Protein AF-A0A645G015-F1 (afdb_monomer)

Mean predicted aligned error: 10.26 Å

Nearest PDB structures (foldseek):
  4hx3-assembly3_J  TM=2.678E-01  e=1.513E+00  Streptomyces caespitosus
  8i9p-assembly1_LT  TM=3.923E-01  e=3.021E+00  Thermochaetoides thermophila DSM 1495
  9hau-assembly1_AA  TM=2.213E-01  e=9.542E-01  Leviviridae sp.
  8fl0-assembly1_LE  TM=3.366E-01  e=2.399E+00  Homo sapiens
  7uqb-assembly1_T  TM=3.715E-01  e=3.200E+00  Saccharomyces cerevisiae BY4741

pLDDT: mean 73.25, std 9.58, range [43.0, 86.5]

Radius of gyration: 15.37 Å; Cα contacts (8 Å, |Δi|>4): 180; chains: 1; bounding box: 42×22×40 Å

Solvent-accessible surface area (backbone atoms only — not comparable to full-atom values): 6926 Å² total; per-residue (Å²): 130,86,64,65,82,44,52,59,4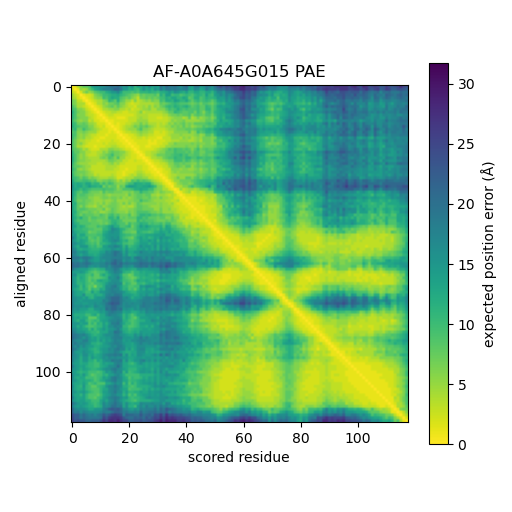7,66,51,74,40,80,89,77,34,28,40,36,35,28,30,80,88,69,48,74,51,74,45,78,42,93,77,50,82,65,54,59,55,56,50,46,54,58,52,54,75,25,50,74,44,76,46,78,42,84,26,79,98,37,82,49,11,30,35,36,37,36,26,54,30,74,51,101,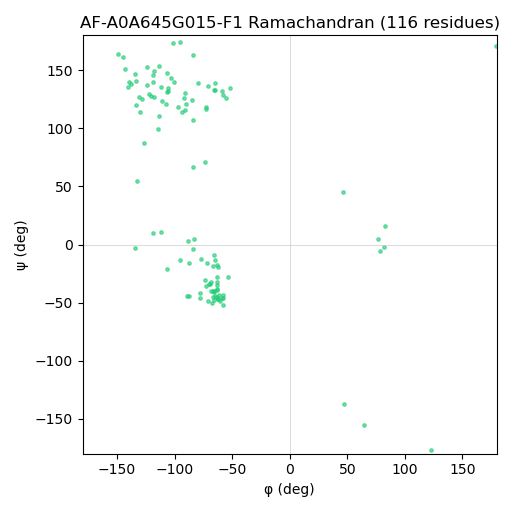89,47,75,45,81,47,78,49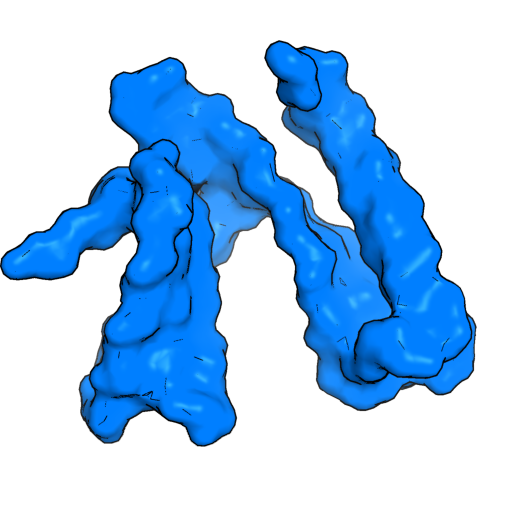,73,44,69,28,79,74,36,51,81,86,41,75,57,37,55,60,53,40,52,52,52,47,53,55,50,36,56,74,77,42,77,76,82,120

Organism: NCBI:txid1076179

Structure (mmCIF, N/CA/C/O backbone):
data_AF-A0A645G015-F1
#
_entry.id   AF-A0A645G015-F1
#
loop_
_atom_site.group_PDB
_atom_site.id
_atom_site.type_symbol
_atom_site.label_atom_id
_atom_site.label_alt_id
_atom_site.label_comp_id
_atom_site.label_asym_id
_atom_site.label_entity_id
_atom_site.label_seq_id
_atom_site.pdbx_PDB_ins_code
_atom_site.Cartn_x
_atom_site.Cartn_y
_atom_site.Cartn_z
_atom_site.occupancy
_atom_site.B_iso_or_equiv
_atom_site.auth_seq_id
_atom_site.auth_comp_id
_atom_site.auth_asym_id
_atom_site.auth_atom_id
_atom_site.pdbx_PDB_model_num
ATOM 1 N N . MET A 1 1 ? 16.608 -0.213 -21.366 1.00 48.53 1 MET A N 1
ATOM 2 C CA . MET A 1 1 ? 16.485 -1.452 -20.570 1.00 48.53 1 MET A CA 1
ATOM 3 C C . MET A 1 1 ? 16.024 -1.040 -19.180 1.00 48.53 1 MET A C 1
ATOM 5 O O . MET A 1 1 ? 16.733 -0.271 -18.545 1.00 48.53 1 MET A O 1
ATOM 9 N N . LEU A 1 2 ? 14.805 -1.403 -18.770 1.00 53.41 2 LEU A N 1
ATOM 10 C CA . LEU A 1 2 ? 14.261 -1.012 -17.462 1.00 53.41 2 LEU A CA 1
ATOM 11 C C . LEU A 1 2 ? 15.204 -1.511 -16.360 1.00 53.41 2 LEU A C 1
ATOM 13 O O . LEU A 1 2 ? 15.626 -2.664 -16.372 1.00 53.41 2 LEU A O 1
ATOM 17 N N . ALA A 1 3 ? 15.599 -0.629 -15.451 1.00 63.03 3 ALA A N 1
ATOM 18 C CA . ALA A 1 3 ? 16.533 -0.943 -14.381 1.00 63.03 3 ALA A CA 1
ATOM 19 C C . ALA A 1 3 ? 15.766 -1.581 -13.214 1.00 63.03 3 ALA A C 1
ATOM 21 O O . ALA A 1 3 ? 15.626 -0.982 -12.156 1.00 63.03 3 ALA A O 1
ATOM 2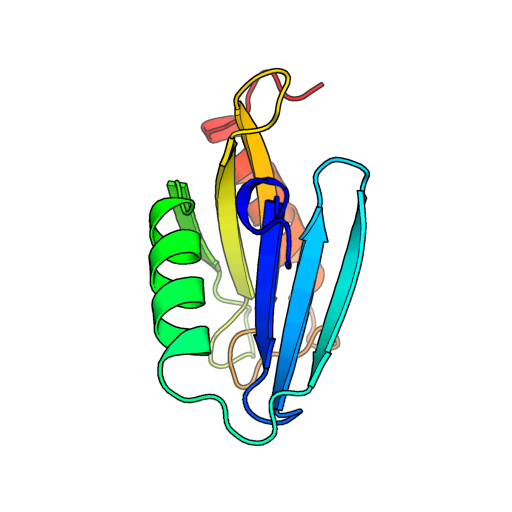2 N N . TRP A 1 4 ? 15.229 -2.788 -13.420 1.00 61.72 4 TRP A N 1
ATOM 23 C CA . TRP A 1 4 ? 14.394 -3.508 -12.442 1.00 61.72 4 TRP A CA 1
ATOM 24 C C . TRP A 1 4 ? 15.064 -3.658 -11.071 1.00 61.72 4 TRP A C 1
ATOM 26 O O . TRP A 1 4 ? 14.384 -3.688 -10.056 1.00 61.72 4 TRP A O 1
ATOM 36 N N . HIS A 1 5 ? 16.398 -3.682 -11.036 1.00 54.56 5 HIS A N 1
ATOM 37 C CA . HIS A 1 5 ? 17.198 -3.691 -9.808 1.00 54.56 5 HIS A CA 1
ATOM 38 C C . HIS A 1 5 ? 17.071 -2.410 -8.967 1.00 54.56 5 HIS A C 1
ATOM 40 O O . HIS A 1 5 ? 17.515 -2.392 -7.828 1.00 54.56 5 HIS A O 1
ATOM 46 N N . ARG A 1 6 ? 16.506 -1.334 -9.527 1.00 58.62 6 ARG A N 1
ATOM 47 C CA . ARG A 1 6 ? 16.233 -0.076 -8.826 1.00 58.62 6 ARG A CA 1
ATOM 48 C C . ARG A 1 6 ? 14.810 0.012 -8.300 1.00 58.62 6 ARG A C 1
ATOM 50 O O . ARG A 1 6 ? 14.527 0.917 -7.527 1.00 58.62 6 ARG A O 1
ATOM 57 N N . ILE A 1 7 ? 13.924 -0.877 -8.751 1.00 66.81 7 ILE A N 1
ATOM 58 C CA . ILE A 1 7 ? 12.515 -0.867 -8.378 1.00 66.81 7 ILE A CA 1
ATOM 59 C C . ILE A 1 7 ? 12.394 -1.332 -6.930 1.00 66.81 7 ILE A C 1
ATOM 61 O O . ILE A 1 7 ? 12.739 -2.461 -6.596 1.00 66.81 7 ILE A O 1
ATOM 65 N N . VAL A 1 8 ? 11.885 -0.439 -6.090 1.00 59.25 8 VAL A N 1
ATOM 66 C CA . VAL A 1 8 ? 11.709 -0.627 -4.651 1.00 59.25 8 VAL A CA 1
ATOM 67 C C . VAL A 1 8 ? 10.358 -1.244 -4.350 1.00 59.25 8 VAL A C 1
ATOM 69 O O . VAL A 1 8 ? 10.249 -2.211 -3.598 1.00 59.25 8 VAL A O 1
ATOM 72 N N . ARG A 1 9 ? 9.321 -0.743 -5.015 1.00 65.19 9 ARG A N 1
ATOM 73 C CA . ARG A 1 9 ? 7.985 -1.321 -4.948 1.00 65.19 9 ARG A CA 1
ATOM 74 C C . ARG A 1 9 ? 7.290 -1.191 -6.274 1.00 65.19 9 ARG A C 1
ATOM 76 O O . ARG A 1 9 ? 7.620 -0.339 -7.082 1.00 65.19 9 ARG A O 1
ATOM 83 N N . GLY A 1 10 ? 6.265 -1.992 -6.464 1.00 68.12 10 GLY A N 1
ATOM 84 C CA . GLY A 1 10 ? 5.331 -1.799 -7.546 1.00 68.12 10 GLY A CA 1
ATOM 85 C C . GLY A 1 10 ? 4.273 -2.879 -7.547 1.00 68.12 10 GLY A C 1
ATOM 86 O O . GLY A 1 10 ? 4.342 -3.847 -6.784 1.00 68.12 10 GLY A O 1
ATOM 87 N N . GLY A 1 11 ? 3.272 -2.681 -8.383 1.00 69.44 11 GLY A N 1
ATOM 88 C CA . GLY A 1 11 ? 2.111 -3.538 -8.479 1.00 69.44 11 GLY A CA 1
ATOM 89 C C . GLY A 1 11 ? 1.664 -3.657 -9.920 1.00 69.44 11 GLY A C 1
ATOM 90 O O . GLY A 1 11 ? 1.855 -2.748 -10.728 1.00 69.44 11 GLY A O 1
ATOM 91 N N . TRP A 1 12 ? 1.063 -4.796 -10.224 1.00 73.88 12 TRP A N 1
ATOM 92 C CA . TRP A 1 12 ? 0.314 -4.981 -11.450 1.00 73.88 12 TRP A CA 1
ATOM 93 C C . TRP A 1 12 ? -1.165 -4.757 -11.156 1.00 73.88 12 TRP A C 1
ATOM 95 O O . TRP A 1 12 ? -1.7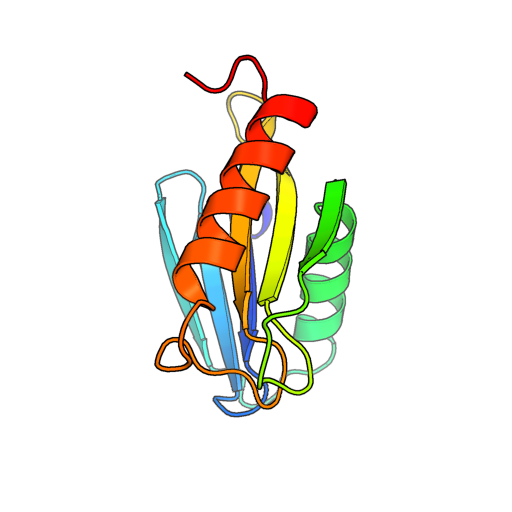48 -5.493 -10.356 1.00 73.88 12 TRP A O 1
ATOM 105 N N . ASP A 1 13 ? -1.758 -3.763 -11.808 1.00 70.25 13 ASP A N 1
ATOM 106 C CA . ASP A 1 13 ? -3.202 -3.596 -11.847 1.00 70.25 13 ASP A CA 1
ATOM 107 C C . ASP A 1 13 ? -3.761 -4.346 -13.063 1.00 70.25 13 ASP A C 1
ATOM 109 O O . ASP A 1 13 ? -3.424 -4.047 -14.212 1.00 70.25 13 ASP A O 1
ATOM 113 N N . LYS A 1 14 ? -4.578 -5.374 -12.802 1.00 62.88 14 LYS A N 1
ATOM 114 C CA . LYS A 1 14 ? -5.189 -6.204 -13.852 1.00 62.88 14 LYS A CA 1
ATOM 115 C C . LYS A 1 14 ? -6.311 -5.480 -14.594 1.00 62.88 14 LYS A C 1
ATOM 117 O O . LYS A 1 14 ? -6.523 -5.794 -15.761 1.00 62.88 14 LYS A O 1
ATOM 122 N N . ASP A 1 15 ? -7.017 -4.575 -13.924 1.00 69.94 15 ASP A N 1
ATOM 123 C CA . ASP A 1 15 ? -8.176 -3.861 -14.465 1.00 69.94 15 ASP A CA 1
ATOM 124 C C . ASP A 1 15 ? -7.695 -2.742 -15.401 1.00 69.94 15 ASP A C 1
ATOM 126 O O . ASP A 1 15 ? -8.100 -2.654 -16.557 1.00 69.94 15 ASP A O 1
ATOM 130 N N . GLU A 1 16 ? -6.700 -1.976 -14.947 1.00 71.00 16 GLU A N 1
ATOM 131 C CA . GLU A 1 16 ? -6.054 -0.899 -15.702 1.00 71.00 16 GLU A CA 1
ATOM 132 C C . GLU A 1 16 ? -4.937 -1.386 -16.639 1.00 71.00 16 GLU A C 1
ATOM 134 O O . GLU A 1 16 ? -4.334 -0.584 -17.359 1.00 71.00 16 GLU A O 1
ATOM 139 N N . ARG A 1 17 ? -4.631 -2.692 -16.615 1.00 74.62 17 ARG A N 1
ATOM 140 C CA . ARG A 1 17 ? -3.534 -3.343 -17.355 1.00 74.62 17 ARG A CA 1
ATOM 141 C C . ARG A 1 17 ? -2.220 -2.571 -17.238 1.00 74.62 17 ARG A C 1
ATOM 143 O O . ARG A 1 17 ? -1.509 -2.348 -18.225 1.00 74.62 17 ARG A O 1
ATOM 150 N N . ARG A 1 18 ? -1.890 -2.151 -16.018 1.00 78.56 18 ARG A N 1
ATOM 151 C CA . ARG A 1 18 ? -0.787 -1.229 -15.757 1.00 78.56 18 ARG A CA 1
ATOM 152 C C . ARG A 1 18 ? 0.148 -1.768 -14.694 1.00 78.56 18 ARG A C 1
ATOM 154 O O . ARG A 1 18 ? -0.251 -2.058 -13.570 1.00 78.56 18 ARG A O 1
ATOM 161 N N . LEU A 1 19 ? 1.425 -1.855 -15.046 1.00 77.00 19 LEU A N 1
ATOM 162 C CA . LEU A 1 19 ? 2.490 -2.063 -14.083 1.00 77.00 19 LEU A CA 1
ATOM 163 C C . LEU A 1 19 ? 2.886 -0.698 -13.538 1.00 77.00 19 LEU A C 1
ATOM 165 O O . LEU A 1 19 ? 3.221 0.194 -14.307 1.00 77.00 19 LEU A O 1
ATOM 169 N N . THR A 1 20 ? 2.854 -0.517 -12.230 1.00 77.94 20 THR A N 1
ATOM 170 C CA . THR A 1 20 ? 3.340 0.703 -11.578 1.00 77.94 20 THR A CA 1
ATOM 171 C C . THR A 1 20 ? 4.475 0.346 -10.650 1.00 77.94 20 THR A C 1
ATOM 173 O O . THR A 1 20 ? 4.473 -0.737 -10.072 1.00 77.94 20 THR A O 1
ATOM 176 N N . TRP A 1 21 ? 5.452 1.231 -10.507 1.00 75.69 21 TRP A N 1
ATOM 177 C CA . TRP A 1 21 ? 6.552 1.037 -9.582 1.00 75.69 21 TRP A CA 1
ATOM 178 C C . TRP A 1 21 ? 7.085 2.348 -9.023 1.00 75.69 21 TRP A C 1
ATOM 180 O O . TRP A 1 21 ? 6.809 3.425 -9.545 1.00 75.69 21 TRP A O 1
ATOM 190 N N . ILE A 1 22 ? 7.851 2.242 -7.945 1.00 69.9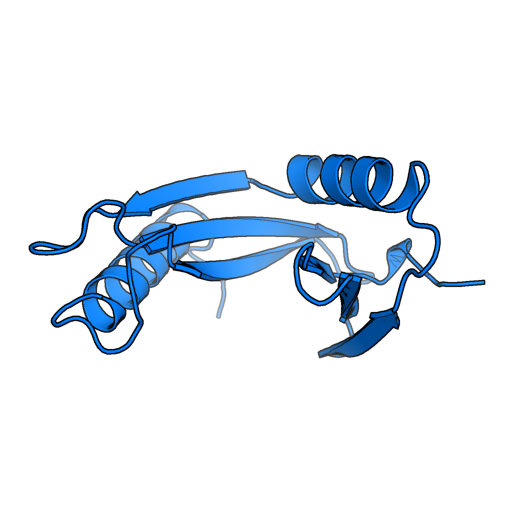4 22 ILE A N 1
ATOM 191 C CA . ILE A 1 22 ? 8.677 3.301 -7.386 1.00 69.94 22 ILE A CA 1
ATOM 192 C C . ILE A 1 22 ? 10.108 2.780 -7.308 1.00 69.94 22 ILE A C 1
ATOM 194 O O . ILE A 1 22 ? 10.304 1.620 -6.948 1.00 69.94 22 ILE A O 1
ATOM 198 N N . ASP A 1 23 ? 11.086 3.597 -7.672 1.00 71.25 23 ASP A N 1
ATOM 199 C CA . ASP A 1 23 ? 12.512 3.311 -7.524 1.00 71.25 23 ASP A CA 1
ATOM 200 C C . ASP A 1 23 ? 13.112 3.907 -6.232 1.00 71.25 23 ASP A C 1
ATOM 202 O O . ASP A 1 23 ? 12.428 4.591 -5.473 1.00 71.25 23 ASP A O 1
ATOM 206 N N . TYR A 1 24 ? 14.382 3.613 -5.936 1.00 63.41 24 TYR A N 1
ATOM 207 C CA . TYR A 1 24 ? 15.019 4.012 -4.669 1.00 63.41 24 TYR A CA 1
ATOM 208 C C . TYR A 1 24 ? 15.309 5.508 -4.557 1.00 63.41 24 TYR A C 1
ATOM 210 O O . TYR A 1 24 ? 15.521 5.985 -3.446 1.00 63.41 24 TYR A O 1
ATOM 218 N N . ASP A 1 25 ? 15.274 6.248 -5.666 1.00 64.62 25 ASP A N 1
ATOM 219 C CA . ASP A 1 25 ? 15.311 7.713 -5.674 1.00 64.62 25 ASP A CA 1
ATOM 220 C C . ASP A 1 25 ? 13.902 8.307 -5.445 1.00 64.62 25 ASP A C 1
ATOM 222 O O . ASP A 1 25 ? 13.698 9.519 -5.511 1.00 64.62 2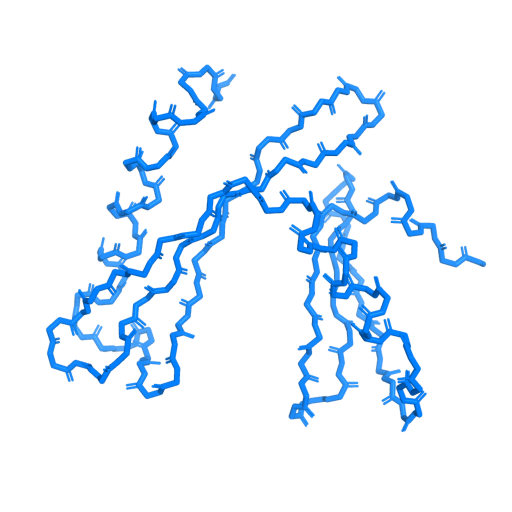5 ASP A O 1
ATOM 226 N N . GLY A 1 26 ? 12.897 7.463 -5.174 1.00 61.56 26 GLY A N 1
ATOM 227 C CA . GLY A 1 26 ? 11.501 7.866 -5.009 1.00 61.56 26 GLY A CA 1
ATOM 228 C C . GLY A 1 26 ? 10.791 8.157 -6.334 1.00 61.56 26 GLY A C 1
ATOM 229 O O . GLY A 1 26 ? 9.625 8.575 -6.326 1.00 61.56 26 GLY A O 1
ATOM 230 N N . GLY A 1 27 ? 11.458 7.924 -7.470 1.00 71.12 27 GLY A N 1
ATOM 231 C CA . GLY A 1 27 ? 10.879 8.087 -8.794 1.00 71.12 27 GLY A CA 1
ATOM 232 C C . GLY A 1 27 ? 9.749 7.089 -9.013 1.00 71.12 27 GLY A C 1
ATOM 233 O O . GLY A 1 27 ? 9.815 5.945 -8.577 1.00 71.12 27 GLY A O 1
ATOM 234 N N . ARG A 1 28 ? 8.657 7.528 -9.641 1.00 76.81 28 ARG A N 1
ATOM 235 C CA . ARG A 1 28 ? 7.497 6.675 -9.932 1.00 76.81 28 ARG A CA 1
ATOM 236 C C . ARG A 1 28 ? 7.462 6.355 -11.416 1.00 76.81 28 ARG A C 1
ATOM 238 O O . ARG A 1 28 ? 7.533 7.261 -12.241 1.00 76.81 28 ARG A O 1
ATOM 245 N N . GLY A 1 29 ? 7.306 5.082 -11.747 1.00 78.25 29 GLY A N 1
ATOM 246 C CA . GLY A 1 29 ? 7.126 4.606 -13.108 1.00 78.25 29 GLY A CA 1
ATOM 247 C C . GLY A 1 29 ? 5.777 3.927 -13.288 1.00 78.25 29 GLY A C 1
ATOM 248 O O . GLY A 1 29 ? 5.230 3.325 -12.365 1.00 78.25 29 GLY A O 1
ATOM 249 N N . ALA A 1 30 ? 5.235 4.025 -14.495 1.00 80.19 30 ALA A N 1
ATOM 250 C CA . ALA A 1 30 ? 4.070 3.265 -14.903 1.00 80.19 30 ALA A CA 1
ATOM 251 C C . ALA A 1 30 ? 4.253 2.796 -16.345 1.00 80.19 30 ALA A C 1
ATOM 253 O O . ALA A 1 30 ? 4.665 3.573 -17.205 1.00 80.19 30 ALA A O 1
ATOM 254 N N . LEU A 1 31 ? 3.920 1.539 -16.605 1.00 80.69 31 LEU A N 1
ATOM 255 C CA . LEU A 1 31 ? 3.974 0.923 -17.919 1.00 80.69 31 LEU A CA 1
ATOM 256 C C . LEU A 1 31 ? 2.642 0.220 -18.198 1.00 80.69 31 LEU A C 1
ATOM 258 O O . LEU A 1 31 ? 2.319 -0.750 -17.504 1.00 80.69 31 LEU A O 1
ATOM 262 N N . PRO A 1 32 ? 1.853 0.686 -19.179 1.00 80.81 32 PRO A N 1
ATOM 263 C CA . PRO A 1 32 ? 0.742 -0.104 -19.687 1.00 80.81 32 PRO A CA 1
ATOM 264 C C . PRO A 1 32 ? 1.297 -1.358 -20.373 1.00 80.81 32 PRO A C 1
ATOM 266 O O . PRO A 1 32 ? 2.243 -1.274 -21.154 1.00 80.81 32 PRO A O 1
ATOM 269 N N . LEU A 1 33 ? 0.726 -2.521 -20.065 1.00 77.62 33 LEU A N 1
ATOM 270 C CA . LEU A 1 33 ? 1.077 -3.781 -20.717 1.00 77.62 33 LEU A CA 1
ATOM 271 C C . LEU A 1 33 ? -0.130 -4.276 -21.514 1.00 77.62 33 LEU A C 1
ATOM 273 O O . LEU A 1 33 ? -1.067 -4.872 -20.974 1.00 77.62 33 LEU A O 1
ATOM 277 N N . GLU A 1 34 ? -0.092 -4.024 -22.820 1.00 71.12 34 GLU A N 1
ATOM 278 C CA . GLU A 1 34 ? -1.087 -4.536 -23.763 1.00 71.12 34 GLU A CA 1
ATOM 279 C C . GLU A 1 34 ? -0.952 -6.052 -23.934 1.00 71.12 34 GLU A C 1
ATOM 281 O O . GLU A 1 34 ? -1.955 -6.750 -23.989 1.00 71.12 34 GLU A O 1
ATOM 286 N N . GLU A 1 35 ? 0.257 -6.603 -23.872 1.00 72.38 35 GLU A N 1
ATOM 287 C CA . GLU A 1 35 ? 0.491 -8.050 -23.878 1.00 72.38 35 GLU A CA 1
ATOM 288 C C . GLU A 1 35 ? 1.356 -8.431 -22.674 1.00 72.38 35 GLU A C 1
ATOM 290 O O . GLU A 1 35 ? 2.584 -8.435 -22.754 1.00 72.38 35 GLU A O 1
ATOM 295 N N . PRO A 1 36 ? 0.739 -8.698 -21.509 1.00 65.38 36 PRO A N 1
ATOM 296 C CA . PRO A 1 36 ? 1.486 -8.891 -20.273 1.00 65.38 36 PRO A CA 1
ATOM 297 C C . PRO A 1 36 ? 2.422 -10.108 -20.291 1.00 65.38 36 PRO A C 1
ATOM 299 O O . PRO A 1 36 ? 3.432 -10.084 -19.594 1.00 65.38 36 PRO A O 1
ATOM 302 N N . GLY A 1 37 ? 2.133 -11.163 -21.062 1.00 76.38 37 GLY A N 1
ATOM 303 C CA . GLY A 1 37 ? 2.939 -12.393 -21.056 1.00 76.38 37 GLY A CA 1
ATOM 304 C C . GLY A 1 37 ? 3.246 -12.879 -19.627 1.00 76.38 37 GLY A C 1
ATOM 305 O O . GLY A 1 37 ? 2.392 -12.797 -18.745 1.00 76.38 37 GLY A O 1
ATOM 306 N N . SER A 1 38 ? 4.487 -13.311 -19.377 1.00 76.25 38 SER A N 1
ATOM 307 C CA . SER A 1 38 ? 4.976 -13.721 -18.042 1.00 76.25 38 SER A CA 1
ATOM 308 C C . SER A 1 38 ? 5.558 -12.572 -17.206 1.00 76.25 38 SER A C 1
ATOM 310 O O . SER A 1 38 ? 6.064 -12.785 -16.105 1.00 76.25 38 SER A O 1
ATOM 312 N N 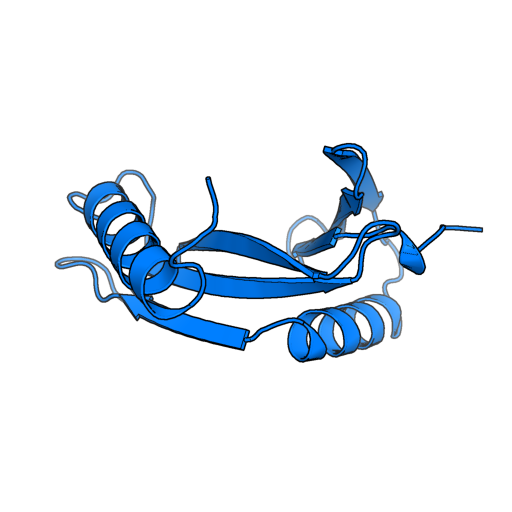. LEU A 1 39 ? 5.517 -11.339 -17.711 1.00 75.56 39 LEU A N 1
ATOM 313 C CA . LEU A 1 39 ? 6.124 -10.171 -17.070 1.00 75.56 39 LEU A CA 1
ATOM 314 C C . LEU A 1 39 ? 5.485 -9.848 -15.703 1.00 75.56 39 LEU A C 1
ATOM 316 O O . LEU A 1 39 ? 6.230 -9.665 -14.737 1.00 75.56 39 LEU A O 1
ATOM 320 N N . PRO A 1 40 ? 4.143 -9.856 -15.553 1.00 71.44 40 PRO A N 1
ATOM 321 C CA . PRO A 1 40 ? 3.497 -9.724 -14.250 1.00 71.44 40 PRO A CA 1
ATOM 322 C C . PRO A 1 40 ? 3.825 -10.866 -13.293 1.00 71.44 40 PRO A C 1
ATOM 324 O O . PRO A 1 40 ? 3.869 -10.641 -12.088 1.00 71.44 40 PRO A O 1
ATOM 327 N N . GLU A 1 41 ? 4.037 -12.081 -13.802 1.00 72.62 41 GLU A N 1
ATOM 328 C CA . GLU A 1 41 ? 4.374 -13.236 -12.967 1.00 72.62 41 GLU A CA 1
ATOM 329 C C . GLU A 1 41 ? 5.785 -13.111 -12.404 1.00 72.62 41 GLU A C 1
ATOM 331 O O . GLU A 1 41 ? 5.953 -13.201 -11.193 1.00 72.62 41 GLU A O 1
ATOM 336 N N . LEU A 1 42 ? 6.770 -12.795 -13.246 1.00 74.50 42 LEU A N 1
ATOM 337 C CA . LEU A 1 42 ? 8.152 -12.578 -12.817 1.00 74.50 42 LEU A CA 1
ATOM 338 C C . LEU A 1 42 ? 8.268 -11.378 -11.866 1.00 74.50 42 LEU A C 1
ATOM 340 O O . LEU A 1 42 ? 9.000 -11.414 -10.875 1.00 74.50 42 LEU A O 1
ATOM 344 N N . PHE A 1 43 ? 7.513 -10.314 -12.152 1.00 72.06 43 PHE A N 1
ATOM 345 C CA . PHE A 1 43 ? 7.410 -9.161 -11.271 1.00 72.06 43 PHE A CA 1
ATOM 346 C C . PHE A 1 43 ? 6.800 -9.544 -9.920 1.00 72.06 43 PHE A C 1
ATOM 348 O O . PHE A 1 43 ? 7.357 -9.203 -8.880 1.00 72.06 43 PHE A O 1
ATOM 355 N N . ARG A 1 44 ? 5.696 -10.300 -9.924 1.00 69.88 44 ARG A N 1
ATOM 356 C CA . ARG A 1 44 ? 5.063 -10.816 -8.709 1.00 69.88 44 ARG A CA 1
ATOM 357 C C . ARG A 1 44 ? 6.027 -11.686 -7.912 1.00 69.88 44 ARG A C 1
ATOM 359 O O . ARG A 1 44 ? 6.131 -11.473 -6.717 1.00 69.88 44 ARG A O 1
ATOM 366 N N . GLU A 1 45 ? 6.755 -12.597 -8.543 1.00 69.31 45 GLU A N 1
ATOM 367 C CA . GLU A 1 45 ? 7.685 -13.508 -7.866 1.00 69.31 45 GLU A CA 1
ATOM 368 C C . GLU A 1 45 ? 8.814 -12.743 -7.153 1.00 69.31 45 GLU A C 1
ATOM 370 O O . GLU A 1 45 ? 9.109 -12.982 -5.981 1.00 69.31 45 GLU A O 1
ATOM 375 N N . ARG A 1 46 ? 9.381 -11.728 -7.820 1.00 70.44 46 ARG A N 1
ATOM 376 C CA . ARG A 1 46 ? 10.378 -10.821 -7.227 1.00 70.44 46 ARG A CA 1
ATOM 377 C C . ARG A 1 46 ? 9.801 -9.965 -6.104 1.00 70.44 46 ARG A C 1
ATOM 379 O O . ARG A 1 46 ? 10.466 -9.752 -5.093 1.00 70.44 46 ARG A O 1
ATOM 386 N N . VAL A 1 47 ? 8.573 -9.484 -6.274 1.00 66.44 47 VAL A N 1
ATOM 387 C CA . VAL A 1 47 ? 7.861 -8.707 -5.259 1.00 66.44 47 VAL A CA 1
ATOM 388 C C . VAL A 1 47 ? 7.501 -9.567 -4.047 1.00 66.44 47 VAL A C 1
ATOM 390 O O . VAL A 1 47 ? 7.638 -9.102 -2.921 1.00 66.44 47 VAL A O 1
ATOM 393 N N . GLU A 1 48 ? 7.073 -10.812 -4.243 1.00 66.94 48 GLU A N 1
ATOM 394 C CA . GLU A 1 48 ? 6.750 -11.746 -3.163 1.00 66.94 48 GLU A CA 1
ATOM 395 C C . GLU A 1 48 ? 7.995 -12.125 -2.365 1.00 66.94 48 GLU A C 1
ATOM 397 O O . GLU A 1 48 ? 7.941 -12.110 -1.140 1.00 66.94 48 GLU A O 1
ATOM 402 N N . ALA A 1 49 ? 9.138 -12.334 -3.025 1.00 66.00 49 ALA A N 1
ATOM 403 C CA . ALA A 1 49 ? 10.417 -12.563 -2.350 1.00 66.00 49 ALA A CA 1
ATOM 404 C C . ALA A 1 49 ? 10.882 -11.373 -1.481 1.00 66.00 49 ALA A C 1
ATOM 406 O O . ALA A 1 49 ? 11.722 -11.540 -0.599 1.00 66.00 49 ALA A O 1
ATOM 407 N N . SER A 1 50 ? 10.346 -10.172 -1.719 1.00 68.94 50 SER A N 1
ATOM 408 C CA . SER A 1 50 ? 10.615 -8.969 -0.922 1.00 68.94 50 SER A CA 1
ATOM 409 C C . SER A 1 50 ? 9.678 -8.836 0.291 1.00 68.94 50 SER A C 1
ATOM 411 O O . SER A 1 50 ? 9.976 -8.082 1.220 1.00 68.94 50 SER A O 1
ATOM 413 N N . ILE A 1 51 ? 8.559 -9.568 0.333 1.00 72.00 51 ILE A N 1
ATOM 414 C CA . ILE A 1 51 ? 7.602 -9.498 1.443 1.00 72.00 51 ILE A CA 1
ATOM 415 C C . ILE A 1 51 ? 8.181 -10.179 2.679 1.00 72.00 51 ILE A C 1
ATOM 417 O O . ILE A 1 51 ? 8.375 -11.388 2.694 1.00 72.00 51 ILE A O 1
ATOM 421 N N . MET A 1 52 ? 8.392 -9.400 3.740 1.00 76.75 52 MET A N 1
ATOM 422 C CA . MET A 1 52 ? 8.754 -9.934 5.053 1.00 76.75 52 MET A CA 1
ATOM 423 C C . MET A 1 52 ? 7.523 -10.292 5.869 1.00 76.75 52 MET A C 1
ATOM 425 O O . MET A 1 52 ? 7.466 -11.353 6.479 1.00 76.75 52 MET A O 1
ATOM 429 N N . VAL A 1 53 ? 6.526 -9.406 5.870 1.00 81.56 53 VAL A N 1
ATOM 430 C CA . VAL A 1 53 ? 5.310 -9.587 6.653 1.00 81.56 53 VAL A CA 1
ATOM 431 C C . VAL A 1 53 ? 4.097 -9.147 5.856 1.00 81.56 53 VAL A C 1
ATOM 433 O O . VAL A 1 53 ? 4.108 -8.136 5.155 1.00 81.56 53 VAL A O 1
ATOM 436 N N . ARG A 1 54 ? 3.021 -9.919 5.974 1.00 83.31 54 ARG A N 1
ATOM 437 C CA . ARG A 1 54 ? 1.701 -9.590 5.444 1.00 83.31 54 ARG A CA 1
ATOM 438 C C . ARG A 1 54 ? 0.674 -9.874 6.528 1.00 83.31 54 ARG A C 1
ATOM 440 O O . ARG A 1 54 ? 0.520 -11.019 6.940 1.00 83.31 54 ARG A O 1
ATOM 447 N N . ARG A 1 55 ? -0.066 -8.850 6.942 1.00 84.75 55 ARG A N 1
ATOM 448 C CA . ARG A 1 55 ? -1.141 -8.953 7.932 1.00 84.75 55 ARG A CA 1
ATOM 449 C C . ARG A 1 55 ? -2.447 -8.486 7.314 1.00 84.75 55 ARG A C 1
ATOM 451 O O . ARG A 1 55 ? -2.521 -7.395 6.758 1.00 84.75 55 ARG A O 1
ATOM 458 N N . GLN A 1 56 ? -3.481 -9.312 7.409 1.00 85.50 56 GLN A N 1
ATOM 459 C CA . GLN A 1 56 ? -4.843 -8.878 7.119 1.00 85.50 56 GLN A CA 1
ATOM 460 C C . GLN A 1 56 ? -5.479 -8.378 8.414 1.00 85.50 56 GLN A C 1
ATOM 462 O O . GLN A 1 56 ? -5.435 -9.058 9.436 1.00 85.50 56 GLN A O 1
ATOM 467 N N . VAL A 1 57 ? -6.065 -7.191 8.353 1.00 84.81 57 VAL A N 1
ATOM 468 C CA . VAL A 1 57 ? -6.712 -6.510 9.465 1.00 84.81 57 VAL A CA 1
ATOM 469 C C . VAL A 1 57 ? -8.201 -6.448 9.145 1.00 84.81 57 VAL A C 1
ATOM 471 O O . VAL A 1 57 ? -8.587 -5.764 8.191 1.00 84.81 57 VAL A O 1
ATOM 474 N N . PRO A 1 58 ? -9.054 -7.189 9.870 1.00 83.75 58 PRO A N 1
ATOM 475 C CA . PRO A 1 58 ? -10.489 -7.111 9.657 1.00 83.75 58 PRO A CA 1
ATOM 476 C C . PRO A 1 58 ? -10.983 -5.707 10.020 1.00 83.75 58 PRO A C 1
ATOM 478 O O . PRO A 1 58 ? -10.650 -5.184 11.080 1.00 83.75 58 PRO A O 1
ATOM 481 N N . VAL A 1 59 ? -11.792 -5.110 9.144 1.00 82.94 59 VAL A N 1
ATOM 482 C CA . VAL A 1 59 ? -12.471 -3.838 9.423 1.00 82.94 59 VAL A CA 1
ATOM 483 C C . VAL A 1 59 ? -13.953 -4.142 9.640 1.00 82.94 59 VAL A C 1
ATOM 485 O O . VAL A 1 59 ? -14.577 -4.707 8.729 1.00 82.94 59 VAL A O 1
ATOM 488 N N . PRO A 1 60 ? -14.525 -3.806 10.812 1.00 78.06 60 PRO A N 1
ATOM 489 C CA . PRO A 1 60 ? -15.942 -4.010 11.093 1.00 78.06 60 PRO A CA 1
ATOM 490 C C . PRO A 1 60 ? -16.828 -3.408 9.997 1.00 78.06 60 PRO A C 1
ATOM 492 O O . PRO A 1 60 ? -16.597 -2.292 9.545 1.00 78.06 60 PRO A O 1
ATOM 495 N N . GLY A 1 61 ? -17.838 -4.155 9.548 1.00 75.81 61 GLY A N 1
ATOM 496 C CA . GLY A 1 61 ? -18.742 -3.706 8.480 1.00 75.81 61 GLY A CA 1
ATOM 497 C C . GLY A 1 61 ? -18.214 -3.892 7.052 1.00 75.81 61 GLY A C 1
ATOM 498 O O . GLY A 1 61 ? -18.951 -3.639 6.103 1.00 75.81 61 GLY A O 1
ATOM 499 N N . THR A 1 62 ? -16.990 -4.398 6.872 1.00 77.19 62 THR A N 1
ATOM 500 C CA . THR A 1 62 ? -16.417 -4.719 5.552 1.00 77.19 62 THR A CA 1
ATOM 501 C C . THR A 1 62 ? -16.225 -6.227 5.405 1.00 77.19 62 THR A C 1
ATOM 503 O O . THR A 1 62 ? -16.058 -6.943 6.393 1.00 77.19 62 THR A O 1
ATOM 506 N N . LYS A 1 63 ? -16.236 -6.740 4.169 1.00 70.62 63 LYS A N 1
ATOM 507 C CA . LYS A 1 63 ? -16.086 -8.190 3.945 1.00 70.62 63 LYS A CA 1
ATOM 508 C C . LYS A 1 63 ? -14.668 -8.699 4.179 1.00 70.62 63 LYS A C 1
ATOM 510 O O . LYS A 1 63 ? -14.510 -9.833 4.611 1.00 70.62 63 LYS A O 1
ATOM 515 N N . ASN A 1 64 ? -13.656 -7.905 3.834 1.00 73.88 64 ASN A N 1
ATOM 516 C CA . ASN A 1 64 ? -12.290 -8.413 3.697 1.00 73.88 64 ASN A CA 1
ATOM 517 C C . ASN A 1 64 ? -11.214 -7.529 4.356 1.00 73.88 64 ASN A C 1
ATOM 519 O O . ASN A 1 64 ? -10.045 -7.915 4.367 1.00 73.88 64 ASN A O 1
ATOM 523 N N . GLY A 1 65 ? -11.594 -6.376 4.921 1.00 83.94 65 GLY A N 1
ATOM 524 C CA . GLY A 1 65 ? -10.700 -5.502 5.678 1.00 83.94 65 GLY A CA 1
ATOM 525 C C . GLY A 1 65 ? -9.557 -4.886 4.866 1.00 83.94 65 GLY A C 1
ATOM 526 O O . GLY A 1 65 ? -9.652 -4.718 3.644 1.00 83.94 65 GLY A O 1
ATOM 527 N N . VAL A 1 66 ? -8.484 -4.533 5.570 1.00 84.00 66 VAL A N 1
ATOM 528 C CA . VAL A 1 66 ? -7.247 -3.956 5.029 1.00 84.00 66 VAL A CA 1
ATOM 529 C C . VAL A 1 66 ? -6.150 -5.014 5.060 1.00 84.00 66 VAL A C 1
ATOM 531 O O . VAL A 1 66 ? -6.103 -5.861 5.944 1.00 84.00 66 VAL A O 1
ATOM 534 N N . ILE A 1 67 ? -5.237 -4.968 4.102 1.00 83.69 67 ILE A N 1
ATOM 535 C CA . ILE A 1 67 ? -4.007 -5.750 4.106 1.00 83.69 67 ILE A CA 1
ATOM 536 C C . ILE A 1 67 ? -2.848 -4.783 4.305 1.00 83.69 67 ILE A C 1
ATOM 538 O O . ILE A 1 67 ? -2.671 -3.859 3.515 1.00 83.69 67 ILE A O 1
ATOM 542 N N . VAL A 1 68 ? -2.046 -5.023 5.335 1.00 83.88 68 VAL A N 1
ATOM 543 C CA . VAL A 1 68 ? -0.784 -4.325 5.573 1.00 83.88 68 VAL A CA 1
ATOM 544 C C . VAL A 1 68 ? 0.366 -5.255 5.226 1.00 83.88 68 VAL A C 1
ATOM 546 O O . VAL A 1 68 ? 0.356 -6.437 5.569 1.00 83.88 68 VAL A O 1
ATOM 549 N N . VAL A 1 69 ? 1.349 -4.731 4.506 1.00 80.50 69 VAL A N 1
ATOM 550 C CA . VAL A 1 69 ? 2.516 -5.479 4.050 1.00 80.50 69 VAL A CA 1
ATOM 551 C C . VAL A 1 69 ? 3.773 -4.694 4.397 1.00 80.50 69 VAL A C 1
ATOM 553 O O . VAL A 1 69 ? 3.882 -3.522 4.040 1.00 80.50 69 VAL A O 1
ATOM 556 N N . GLY A 1 70 ? 4.708 -5.354 5.074 1.00 80.00 70 GLY A N 1
ATOM 557 C CA . GLY A 1 70 ? 6.070 -4.884 5.300 1.00 80.00 70 GLY A CA 1
ATOM 558 C C . GLY A 1 70 ? 7.030 -5.660 4.408 1.00 80.00 70 GLY A C 1
ATOM 559 O O . GLY A 1 70 ? 6.936 -6.889 4.294 1.00 80.00 70 GLY A O 1
ATOM 560 N N . ARG A 1 71 ? 7.924 -4.954 3.722 1.00 72.88 71 ARG A N 1
ATOM 561 C CA . ARG A 1 71 ? 8.826 -5.541 2.729 1.00 72.88 71 ARG A CA 1
ATOM 562 C C . ARG A 1 71 ? 10.245 -5.059 2.924 1.00 72.88 71 ARG A C 1
ATOM 564 O O . ARG A 1 71 ? 10.460 -3.879 3.171 1.00 72.88 71 ARG A O 1
ATOM 571 N N . ARG A 1 72 ? 11.206 -5.962 2.740 1.00 72.19 72 ARG A N 1
ATOM 572 C CA . ARG A 1 72 ? 12.623 -5.612 2.688 1.00 72.19 72 ARG A CA 1
ATOM 573 C C . ARG A 1 72 ? 13.012 -5.354 1.250 1.00 72.19 72 ARG A C 1
ATOM 575 O O . ARG A 1 72 ? 12.840 -6.218 0.388 1.00 72.19 72 ARG A O 1
ATOM 582 N N . VAL A 1 73 ? 13.586 -4.190 1.013 1.00 65.50 73 VAL A N 1
ATOM 583 C CA . VAL A 1 73 ? 14.054 -3.781 -0.302 1.00 65.50 73 VAL A CA 1
ATOM 584 C C . VAL A 1 73 ? 15.555 -3.576 -0.243 1.00 65.50 73 VAL A C 1
ATOM 586 O O . VAL A 1 73 ? 16.054 -2.862 0.620 1.00 65.50 73 VAL A O 1
ATOM 589 N N . LEU A 1 74 ? 16.285 -4.219 -1.150 1.00 57.53 74 LEU A N 1
ATOM 590 C CA . LEU A 1 74 ? 17.727 -4.044 -1.280 1.00 57.53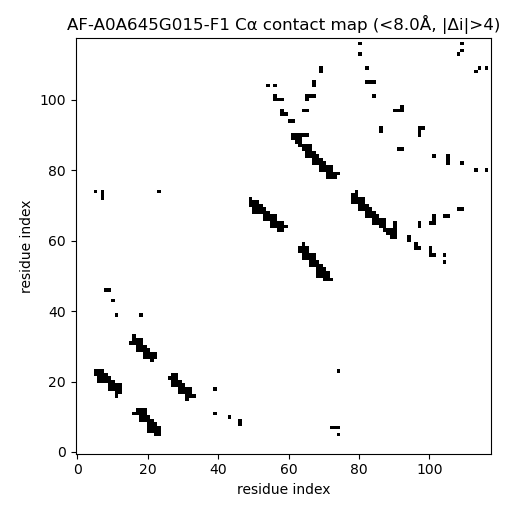 74 LEU A CA 1
ATOM 591 C C . LEU A 1 74 ? 18.000 -2.807 -2.144 1.00 57.53 74 LEU A C 1
ATOM 593 O O . LEU A 1 74 ? 17.770 -2.838 -3.350 1.00 57.53 74 LEU A O 1
ATOM 597 N N . GLY A 1 75 ? 18.465 -1.725 -1.520 1.00 56.31 75 GLY A N 1
ATOM 598 C CA . GLY A 1 75 ? 18.942 -0.524 -2.201 1.00 56.31 75 GLY A CA 1
ATOM 599 C C . GLY A 1 75 ? 20.469 -0.457 -2.251 1.00 56.31 75 GLY A C 1
ATOM 600 O O . GLY A 1 75 ? 21.176 -1.244 -1.620 1.00 56.31 75 GLY A O 1
ATOM 601 N N . THR A 1 76 ? 20.992 0.536 -2.970 1.00 46.16 76 THR A N 1
ATOM 602 C CA . THR A 1 76 ? 22.438 0.774 -3.142 1.00 46.16 76 THR A CA 1
ATOM 603 C C . THR A 1 76 ? 23.161 1.108 -1.823 1.00 46.16 76 THR A C 1
ATOM 605 O O . THR A 1 76 ? 24.379 0.994 -1.754 1.00 46.16 76 THR A O 1
ATOM 608 N N . GLY A 1 77 ? 22.420 1.492 -0.774 1.00 53.03 77 GLY A N 1
ATOM 609 C CA . GLY A 1 77 ? 22.933 1.840 0.560 1.00 53.03 77 GLY A CA 1
ATOM 610 C C . GLY A 1 77 ? 22.555 0.863 1.680 1.00 53.03 77 GLY A C 1
ATOM 611 O O . GLY A 1 77 ? 22.753 1.186 2.846 1.00 53.03 77 GLY A O 1
ATOM 612 N N . GLY A 1 78 ? 21.997 -0.307 1.354 1.00 56.47 78 GLY A N 1
ATOM 613 C CA . GLY A 1 78 ? 21.531 -1.287 2.338 1.00 56.47 78 GLY A CA 1
ATOM 614 C C . GLY A 1 78 ? 20.057 -1.641 2.175 1.00 56.47 78 GLY A C 1
ATOM 615 O O . GLY A 1 78 ? 19.390 -1.228 1.226 1.00 56.47 78 GLY A O 1
ATOM 616 N N . ALA A 1 79 ? 19.559 -2.471 3.086 1.00 61.25 79 ALA A N 1
ATOM 617 C CA . ALA A 1 79 ? 18.190 -2.944 3.023 1.00 61.25 79 ALA A CA 1
ATOM 618 C C . ALA A 1 79 ? 17.237 -2.009 3.781 1.00 61.25 79 ALA A C 1
ATOM 620 O O . ALA A 1 79 ? 17.403 -1.842 4.984 1.00 61.25 79 ALA A O 1
ATOM 621 N N . VAL A 1 80 ? 16.240 -1.453 3.094 1.00 68.50 80 VAL A N 1
ATOM 622 C CA . VAL A 1 80 ? 15.218 -0.560 3.667 1.00 68.50 80 VAL A CA 1
ATOM 623 C C . VAL A 1 80 ? 13.910 -1.327 3.850 1.00 68.50 80 VAL A C 1
ATOM 625 O O . VAL A 1 80 ? 13.569 -2.176 3.020 1.00 68.50 80 VAL A O 1
ATOM 628 N N . LEU A 1 81 ? 13.183 -1.042 4.931 1.00 72.75 81 LEU A N 1
ATOM 629 C CA . LEU A 1 81 ? 11.854 -1.593 5.175 1.00 72.75 81 LEU A CA 1
ATOM 630 C C . LEU A 1 81 ? 10.781 -0.641 4.644 1.00 72.75 81 LEU A C 1
ATOM 632 O O . LEU A 1 81 ? 10.604 0.474 5.126 1.00 72.75 81 LEU A O 1
ATOM 636 N N . GLU A 1 82 ? 10.054 -1.093 3.627 1.00 73.88 82 GLU A N 1
ATOM 637 C CA . GLU A 1 82 ? 8.909 -0.377 3.078 1.00 73.88 82 GLU A CA 1
ATOM 638 C C . GLU A 1 82 ? 7.596 -0.956 3.598 1.00 73.88 82 GLU A C 1
ATOM 640 O O . GLU A 1 82 ? 7.399 -2.172 3.665 1.00 73.88 82 GLU A O 1
ATOM 645 N N . TRP A 1 83 ? 6.664 -0.057 3.900 1.00 77.44 83 TRP A N 1
ATOM 646 C CA . TRP A 1 83 ? 5.379 -0.376 4.505 1.00 77.44 83 TRP A CA 1
ATOM 647 C C . TRP A 1 83 ? 4.237 0.120 3.631 1.00 77.44 83 TRP A C 1
ATOM 649 O O . TRP A 1 83 ? 4.203 1.288 3.240 1.00 77.44 83 TRP A O 1
ATOM 659 N N . HIS A 1 84 ? 3.281 -0.757 3.336 1.00 78.12 84 HIS A N 1
ATOM 660 C CA . HIS A 1 84 ? 2.141 -0.426 2.490 1.00 78.12 84 HIS A CA 1
ATOM 661 C C . HIS A 1 84 ? 0.843 -1.005 3.046 1.00 78.12 84 HIS A C 1
ATOM 663 O O . HIS A 1 84 ? 0.801 -2.165 3.455 1.00 78.12 84 HIS A O 1
ATOM 669 N N . ALA A 1 85 ? -0.230 -0.217 2.998 1.00 77.94 85 ALA A N 1
ATOM 670 C CA . ALA A 1 85 ? -1.582 -0.675 3.285 1.00 77.94 85 ALA A CA 1
ATOM 671 C C . ALA A 1 85 ? -2.430 -0.648 2.010 1.00 77.94 85 ALA A C 1
ATOM 673 O O . ALA A 1 85 ? -2.392 0.297 1.222 1.00 77.94 85 ALA A O 1
ATOM 674 N N . SER A 1 86 ? -3.196 -1.705 1.780 1.00 79.50 86 SER A N 1
ATOM 675 C CA . SER A 1 86 ? -4.087 -1.846 0.632 1.00 79.50 86 SER A CA 1
ATOM 676 C C . SER A 1 86 ? -5.434 -2.370 1.084 1.00 79.50 86 SER A C 1
ATOM 678 O O . SER A 1 86 ? -5.526 -3.162 2.017 1.00 79.50 86 SER A O 1
ATOM 680 N N . LEU A 1 87 ? -6.490 -1.946 0.407 1.00 76.56 87 LEU A N 1
ATOM 681 C CA . LEU A 1 87 ? -7.828 -2.445 0.681 1.00 76.56 87 LEU A CA 1
ATOM 682 C C . LEU A 1 87 ? -8.019 -3.797 0.014 1.00 76.56 87 LEU A C 1
ATOM 684 O O . LEU A 1 87 ? -7.622 -3.994 -1.136 1.00 76.56 87 LEU A O 1
ATOM 688 N N . ASN A 1 88 ? -8.659 -4.718 0.722 1.00 75.44 88 ASN A N 1
ATOM 689 C CA . ASN A 1 88 ? -9.082 -5.967 0.120 1.00 75.44 88 ASN A CA 1
ATOM 690 C C . ASN A 1 88 ? -10.436 -5.784 -0.597 1.00 75.44 88 ASN A C 1
ATOM 692 O O . ASN A 1 88 ? -11.154 -4.805 -0.381 1.00 75.44 88 ASN A O 1
ATOM 696 N N . LYS A 1 89 ? -10.792 -6.714 -1.488 1.00 72.06 89 LYS A N 1
ATOM 697 C CA . LYS A 1 89 ? -11.985 -6.609 -2.342 1.00 72.06 89 LYS A CA 1
ATOM 698 C C . LYS A 1 89 ? -13.246 -6.390 -1.496 1.00 72.06 89 LYS A C 1
ATOM 700 O O . LYS A 1 89 ? -13.542 -7.191 -0.621 1.00 72.06 89 LYS A O 1
ATOM 705 N N . GLY A 1 90 ? -14.031 -5.352 -1.779 1.00 72.44 90 GLY A N 1
ATOM 706 C CA . GLY A 1 90 ? -15.240 -5.047 -0.996 1.00 72.44 90 GLY A CA 1
ATOM 707 C C . GLY A 1 90 ? -14.988 -4.266 0.300 1.00 72.44 90 GLY A C 1
ATOM 708 O O . GLY A 1 90 ? -15.882 -4.213 1.140 1.00 72.44 90 GLY A O 1
ATOM 709 N N . THR A 1 91 ? -13.803 -3.671 0.433 1.00 78.00 91 THR A N 1
ATOM 710 C CA . THR A 1 91 ? -13.449 -2.653 1.429 1.00 78.00 91 THR A CA 1
ATOM 711 C C . THR A 1 91 ? -13.051 -1.379 0.673 1.00 78.00 91 THR A C 1
ATOM 713 O O . THR A 1 91 ? -12.380 -1.443 -0.359 1.00 78.00 91 THR A O 1
ATOM 716 N N . ARG A 1 92 ? -13.462 -0.212 1.158 1.00 78.81 92 ARG A N 1
ATOM 717 C CA . ARG A 1 92 ? -13.165 1.118 0.617 1.00 78.81 92 ARG A CA 1
ATOM 718 C C . ARG A 1 92 ? -12.527 1.985 1.697 1.00 78.81 92 ARG A C 1
ATOM 720 O O . ARG A 1 92 ? -12.822 1.849 2.875 1.00 78.81 92 ARG A O 1
ATOM 727 N N . TRP A 1 93 ? -11.710 2.957 1.293 1.00 77.50 93 TRP A N 1
ATOM 728 C CA . TRP A 1 93 ? -11.127 3.925 2.235 1.00 77.50 93 TRP A CA 1
ATOM 729 C C . TRP A 1 93 ? -12.185 4.840 2.865 1.00 77.50 93 TRP A C 1
ATOM 731 O O . TRP A 1 93 ? -11.915 5.485 3.873 1.00 77.50 93 TRP A O 1
ATOM 741 N N . SER A 1 94 ? -13.367 4.923 2.249 1.00 81.38 94 SER A N 1
ATOM 742 C CA . SER A 1 94 ? -14.545 5.610 2.779 1.00 81.38 94 SER A CA 1
ATOM 743 C C . SER A 1 94 ? -15.276 4.816 3.862 1.00 81.38 94 SER A C 1
ATOM 745 O O . SER A 1 94 ? -16.158 5.383 4.500 1.00 81.38 94 SER A O 1
ATOM 747 N N . ASP A 1 95 ? -14.966 3.528 4.046 1.00 81.38 95 ASP A N 1
ATOM 748 C CA . ASP A 1 95 ? -15.609 2.736 5.089 1.00 81.38 95 ASP A CA 1
ATOM 749 C C . ASP A 1 95 ? -15.105 3.186 6.470 1.00 81.38 95 ASP A C 1
ATOM 751 O O . ASP A 1 95 ? -13.900 3.417 6.650 1.00 81.38 95 ASP A O 1
ATOM 755 N N . PRO A 1 96 ? -16.007 3.324 7.454 1.00 82.44 96 PRO A N 1
ATOM 756 C CA . PRO A 1 96 ? -15.639 3.756 8.795 1.00 82.44 96 PRO A CA 1
ATOM 757 C C . PRO A 1 96 ? -14.618 2.794 9.416 1.00 82.44 96 PRO A C 1
ATOM 759 O O . PRO A 1 96 ? -14.778 1.576 9.367 1.00 82.44 96 PRO A O 1
ATOM 762 N N . GLY A 1 97 ? -13.544 3.348 9.983 1.00 82.88 97 GLY A N 1
ATOM 763 C CA . GLY A 1 97 ? -12.476 2.584 10.634 1.00 82.88 97 GLY A CA 1
ATOM 764 C C . GLY A 1 97 ? -11.456 1.929 9.693 1.00 82.88 97 GLY A C 1
ATOM 765 O O . GLY A 1 97 ? -10.459 1.403 10.178 1.00 82.88 97 GLY A O 1
ATOM 766 N N . ALA A 1 98 ? -11.625 1.979 8.364 1.00 83.88 98 ALA A N 1
ATOM 767 C CA . ALA A 1 98 ? -10.663 1.365 7.439 1.00 83.88 98 ALA A CA 1
ATOM 768 C C . ALA A 1 98 ? -9.286 2.050 7.466 1.00 83.88 98 ALA A C 1
ATOM 770 O O . ALA A 1 98 ? -8.259 1.375 7.445 1.00 83.88 98 ALA A O 1
ATOM 771 N N . ARG A 1 99 ? -9.253 3.388 7.534 1.00 83.38 99 ARG A N 1
ATOM 772 C CA . ARG A 1 99 ? -7.995 4.147 7.655 1.00 83.38 99 ARG A CA 1
ATOM 773 C C . ARG A 1 99 ? -7.318 3.910 8.999 1.00 83.38 99 ARG A C 1
ATOM 775 O O . ARG A 1 99 ? -6.166 3.499 9.014 1.00 83.38 99 ARG A O 1
ATOM 782 N N . GLU A 1 100 ? -8.060 4.050 10.094 1.00 85.50 100 GLU A N 1
ATOM 783 C CA . GLU A 1 100 ? -7.536 3.818 11.445 1.00 85.50 100 GLU A CA 1
ATOM 784 C C . GLU A 1 100 ? -6.978 2.399 11.606 1.00 85.50 100 GLU A C 1
ATOM 786 O O . GLU A 1 100 ? -5.873 2.225 12.113 1.00 85.50 100 GLU A O 1
ATOM 791 N N . ALA A 1 101 ? -7.681 1.380 11.099 1.00 85.62 101 ALA A N 1
ATOM 792 C CA . ALA A 1 101 ? -7.202 -0.000 11.119 1.00 85.62 101 ALA A CA 1
ATOM 793 C C . ALA A 1 101 ? -5.913 -0.191 10.302 1.00 85.62 101 ALA A C 1
ATOM 795 O O . ALA A 1 101 ? -5.030 -0.948 10.705 1.00 85.62 101 ALA A O 1
ATOM 796 N N . ALA A 1 102 ? -5.795 0.489 9.157 1.00 83.44 102 ALA A N 1
ATOM 797 C CA . ALA A 1 102 ? -4.584 0.471 8.345 1.00 83.44 102 ALA A CA 1
ATOM 798 C C . ALA A 1 102 ? -3.404 1.126 9.073 1.00 83.44 102 ALA A C 1
ATOM 800 O O . ALA A 1 102 ? -2.316 0.557 9.108 1.00 83.44 102 ALA A O 1
ATOM 801 N N . GLU A 1 103 ? -3.620 2.308 9.650 1.00 84.50 103 GLU A N 1
ATOM 802 C CA . GLU A 1 103 ? -2.601 3.095 10.345 1.00 84.50 103 GLU A CA 1
ATOM 803 C C . GLU A 1 103 ? -2.118 2.403 11.623 1.00 84.50 103 GLU A C 1
ATOM 805 O O . GLU A 1 103 ? -0.910 2.286 11.826 1.00 84.50 103 GLU A O 1
ATOM 810 N N . ALA A 1 104 ? -3.035 1.867 12.433 1.00 86.50 104 ALA A N 1
ATOM 811 C CA . ALA A 1 104 ? -2.696 1.116 13.639 1.00 86.50 104 ALA A CA 1
ATOM 812 C C . ALA A 1 104 ? -1.851 -0.121 13.309 1.00 86.50 104 ALA A C 1
ATOM 814 O O . ALA A 1 104 ? -0.773 -0.311 13.870 1.00 86.50 104 ALA A O 1
ATOM 815 N N . ALA A 1 105 ? -2.277 -0.917 12.325 1.00 85.00 105 ALA A N 1
ATOM 816 C CA . ALA A 1 105 ? -1.531 -2.104 11.928 1.00 85.00 105 ALA A CA 1
ATOM 817 C C . ALA A 1 105 ? -0.187 -1.776 11.262 1.00 85.00 105 ALA A C 1
ATOM 819 O O . ALA A 1 105 ? 0.772 -2.530 11.424 1.00 85.00 105 ALA A O 1
ATOM 820 N N . LEU A 1 106 ? -0.092 -0.660 10.531 1.00 83.31 106 LEU A N 1
ATOM 821 C CA . LEU A 1 106 ? 1.183 -0.150 10.026 1.00 83.31 106 LEU A CA 1
ATOM 822 C C . LEU A 1 106 ? 2.126 0.215 11.175 1.00 83.31 106 LEU A C 1
ATOM 824 O O . LEU A 1 106 ? 3.290 -0.168 11.125 1.00 83.31 106 LEU A O 1
ATOM 828 N N . ALA A 1 107 ? 1.646 0.934 12.191 1.00 85.69 107 ALA A N 1
ATOM 829 C CA . ALA A 1 107 ? 2.452 1.334 13.342 1.00 85.69 107 ALA A CA 1
ATOM 830 C C . ALA A 1 107 ? 2.917 0.127 14.171 1.00 85.69 107 ALA A C 1
ATOM 832 O O . ALA A 1 107 ? 4.096 0.040 14.508 1.00 85.69 107 ALA A O 1
ATOM 833 N N . GLU A 1 108 ? 2.023 -0.831 14.436 1.00 85.62 108 GLU A N 1
ATOM 834 C CA . GLU A 1 108 ? 2.356 -2.074 15.140 1.00 85.62 108 GLU A CA 1
ATOM 835 C C . GLU A 1 108 ? 3.452 -2.858 14.415 1.00 85.62 108 GLU A C 1
ATOM 837 O O . GLU A 1 108 ? 4.457 -3.232 15.014 1.00 85.62 108 GLU A O 1
ATOM 842 N N . LEU A 1 109 ? 3.275 -3.105 13.114 1.00 85.50 109 LEU A N 1
ATOM 843 C CA . LEU A 1 109 ? 4.240 -3.904 12.370 1.00 85.50 109 LEU A CA 1
ATOM 844 C C . LEU A 1 109 ? 5.568 -3.160 12.180 1.00 85.50 109 LEU A C 1
ATOM 846 O O . LEU A 1 109 ? 6.621 -3.790 12.225 1.00 85.50 109 LEU A O 1
ATOM 850 N N . LYS A 1 110 ? 5.543 -1.831 12.027 1.00 81.62 110 LYS A N 1
ATOM 851 C CA . LYS A 1 110 ? 6.760 -1.010 12.046 1.00 81.62 110 LYS A CA 1
ATOM 852 C C . LYS A 1 110 ? 7.534 -1.181 13.345 1.00 81.62 110 LYS A C 1
ATOM 854 O O . LYS A 1 110 ? 8.733 -1.399 13.290 1.00 81.62 110 LYS A O 1
ATOM 859 N N . ALA A 1 111 ? 6.863 -1.141 14.493 1.00 83.56 111 ALA A N 1
ATOM 860 C CA . ALA A 1 111 ? 7.529 -1.334 15.778 1.00 83.56 111 ALA A CA 1
ATOM 861 C C . ALA A 1 111 ? 8.154 -2.736 15.922 1.00 83.56 111 ALA A C 1
ATOM 863 O O . ALA A 1 111 ? 9.213 -2.868 16.529 1.00 83.56 111 ALA A O 1
ATOM 864 N N . ASP A 1 112 ? 7.519 -3.765 15.352 1.00 82.00 112 ASP A N 1
ATOM 865 C CA . ASP A 1 112 ? 7.976 -5.159 15.443 1.00 82.00 112 ASP A CA 1
ATOM 866 C C . ASP A 1 112 ? 9.152 -5.472 14.497 1.00 82.00 112 ASP A C 1
ATOM 868 O O . ASP A 1 112 ? 10.112 -6.133 14.888 1.00 82.00 112 ASP A O 1
ATOM 872 N N . TYR A 1 113 ? 9.112 -4.964 13.260 1.00 74.31 113 TYR A N 1
ATOM 873 C CA . TYR A 1 113 ? 10.089 -5.312 12.216 1.00 74.31 113 TYR A CA 1
ATOM 874 C C . TYR A 1 113 ? 11.106 -4.207 11.909 1.00 74.31 113 TYR A C 1
ATOM 876 O O . TYR A 1 113 ? 12.165 -4.505 11.362 1.00 74.31 113 TYR A O 1
ATOM 884 N N . ASP A 1 114 ? 10.802 -2.952 12.239 1.00 69.94 114 ASP A N 1
ATOM 885 C CA . ASP A 1 114 ? 11.626 -1.768 11.965 1.00 69.94 114 ASP A CA 1
ATOM 886 C C . ASP A 1 114 ? 11.778 -0.860 13.209 1.00 69.94 114 ASP A C 1
ATOM 888 O O . ASP A 1 114 ? 11.490 0.338 13.150 1.00 69.94 114 ASP A O 1
ATOM 892 N N . PRO A 1 115 ? 12.235 -1.382 14.368 1.00 62.62 115 PRO A N 1
ATOM 893 C CA . PRO A 1 115 ? 12.294 -0.611 15.617 1.00 62.62 115 PRO A CA 1
ATOM 894 C C . PRO A 1 115 ? 13.294 0.561 15.587 1.00 62.62 115 PRO A C 1
ATOM 896 O O . PRO A 1 115 ? 13.311 1.374 16.509 1.00 62.62 115 PRO A O 1
ATOM 899 N N . TYR A 1 116 ? 14.127 0.646 14.543 1.00 57.22 116 TYR A N 1
ATOM 900 C CA . TYR A 1 116 ? 15.158 1.672 14.358 1.00 57.22 116 TYR A CA 1
ATOM 901 C C . TYR A 1 116 ? 14.944 2.529 13.100 1.00 57.22 116 TYR A C 1
ATOM 903 O O . TYR A 1 116 ? 15.845 3.279 12.731 1.00 57.22 116 TYR A O 1
ATOM 911 N N . GLY A 1 117 ? 13.790 2.417 12.432 1.00 54.16 117 GLY A N 1
ATOM 912 C CA . GLY A 1 117 ? 13.441 3.209 11.250 1.00 54.16 117 GLY A CA 1
ATOM 913 C C . GLY A 1 117 ? 13.096 4.657 11.595 1.00 54.16 117 GLY A C 1
ATOM 914 O O . GLY A 1 117 ? 11.928 5.048 11.545 1.00 54.16 117 GLY A O 1
ATOM 915 N N . GLY A 1 118 ? 14.111 5.432 11.980 1.00 43.00 118 GLY A N 1
ATOM 916 C CA . GLY A 1 118 ? 14.065 6.872 12.239 1.00 43.00 118 GLY A CA 1
ATOM 917 C C . GLY A 1 118 ? 15.164 7.605 11.490 1.00 43.00 118 GLY A C 1
ATOM 918 O O . GLY A 1 118 ? 16.305 7.093 11.483 1.00 43.00 118 GLY A O 1
#

Secondary structure (DSSP, 8-state):
---GGGEEEEEEETTTTEEEEEETTS-EEEEE-SS-TTHHHHHHHHHHHHEEEEEEE--TTSSS-EEEEEEEEEETTEEEEEEEEEEPTT--TTSTTHHHHHHHHHHHHHHHH-TT--

Sequence (118 aa):
MLAWHRIVRGGWDKDERRLTWIDYDGGRGALPLEEPGSLPELFRERVEASIMVRRQVPVPGTKNGVIVVGRRVLGTGGAVLEWHASLNKGTRWSDPGAREAAEAALAELKADYDPYGG

Foldseek 3Di:
DPPVLQWQDWAQDPVQQKIWTAGPVRDIDIDRDPPCPCVRVVVVVVRVVFWPDWDFFDDPPFDGAKIKTWGWRQDPVGTDIDIDIDGDPRDDPPDPCRVVSRVVVRVVVCCVPPVPPD